Protein AF-A0A182YSW4-F1 (afdb_monomer)

Secondary structure (DSSP, 8-state):
-----PPPP--PPP----PPPPPHHHHHTT---------SS-TT-----

Structure (mmCIF, N/CA/C/O backbone):
data_AF-A0A182YSW4-F1
#
_entry.id   AF-A0A182YSW4-F1
#
loop_
_atom_site.group_PDB
_atom_site.id
_atom_site.type_symbol
_atom_site.label_atom_id
_atom_site.label_alt_id
_atom_site.label_comp_id
_atom_site.label_asym_id
_atom_site.label_entity_id
_atom_site.label_seq_id
_atom_site.pdbx_PDB_ins_code
_atom_site.Cartn_x
_atom_site.Cartn_y
_atom_site.Cartn_z
_atom_site.occupancy
_atom_site.B_iso_or_equiv
_atom_site.auth_seq_id
_atom_site.auth_comp_id
_atom_site.auth_asym_id
_atom_site.auth_atom_id
_atom_site.pdbx_PDB_model_num
ATOM 1 N N . MET A 1 1 ? 27.807 -9.686 -44.718 1.00 41.69 1 MET A N 1
ATOM 2 C CA . MET A 1 1 ? 27.504 -8.881 -43.518 1.00 41.69 1 MET A CA 1
ATOM 3 C C . MET A 1 1 ? 26.080 -9.202 -43.109 1.00 41.69 1 MET A C 1
ATOM 5 O O . MET A 1 1 ? 25.145 -8.780 -43.775 1.00 41.69 1 MET A O 1
ATOM 9 N N . SER A 1 2 ? 25.929 -10.082 -42.124 1.00 47.38 2 SER A N 1
ATOM 10 C CA . SER A 1 2 ? 24.642 -10.504 -41.570 1.00 47.38 2 SER A CA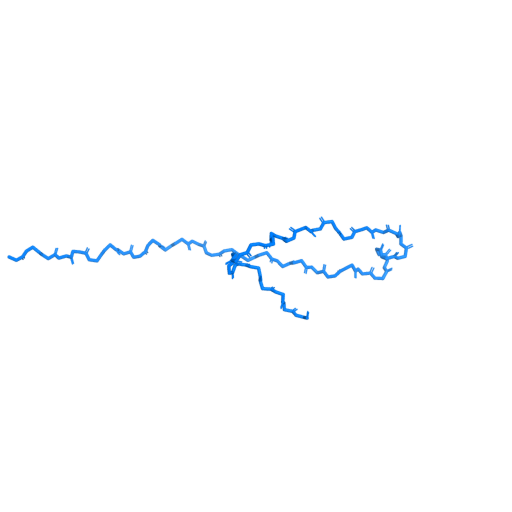 1
ATOM 11 C C . SER A 1 2 ? 23.989 -9.317 -40.867 1.00 47.38 2 SER A C 1
ATOM 13 O O . SER A 1 2 ? 24.534 -8.809 -39.891 1.00 47.38 2 SER A O 1
ATOM 15 N N . GLY A 1 3 ? 22.855 -8.854 -41.398 1.00 55.88 3 GLY A N 1
ATOM 16 C CA . GLY A 1 3 ? 22.045 -7.822 -40.764 1.00 55.88 3 GLY A CA 1
ATOM 17 C C . GLY A 1 3 ? 21.604 -8.305 -39.390 1.00 55.88 3 GLY A C 1
ATOM 18 O O . GLY A 1 3 ? 20.882 -9.298 -39.281 1.00 55.88 3 GLY A O 1
ATOM 19 N N . VAL A 1 4 ? 22.068 -7.618 -38.350 1.00 58.94 4 VAL A N 1
ATOM 20 C CA . VAL A 1 4 ? 21.513 -7.742 -37.007 1.00 58.94 4 VAL A CA 1
ATOM 21 C C . VAL A 1 4 ? 20.079 -7.238 -37.119 1.00 58.94 4 VAL A C 1
ATOM 23 O O . VAL A 1 4 ? 19.846 -6.038 -37.223 1.00 58.94 4 VAL A O 1
ATOM 26 N N . ARG A 1 5 ? 19.114 -8.156 -37.215 1.00 61.72 5 ARG A N 1
ATOM 27 C CA . ARG A 1 5 ? 17.708 -7.806 -37.021 1.00 61.72 5 ARG A CA 1
ATOM 28 C C . ARG A 1 5 ? 17.606 -7.341 -35.574 1.00 61.72 5 ARG A C 1
ATOM 30 O O . ARG A 1 5 ? 17.824 -8.153 -34.678 1.00 61.72 5 ARG A O 1
ATOM 37 N N . GLU A 1 6 ? 17.335 -6.056 -35.359 1.00 59.75 6 GLU A N 1
ATOM 38 C CA . GLU A 1 6 ? 16.838 -5.589 -34.069 1.00 59.75 6 GLU A CA 1
ATOM 39 C C . GLU A 1 6 ? 15.643 -6.471 -33.722 1.00 59.75 6 GLU A C 1
ATOM 41 O O . GLU A 1 6 ? 14.665 -6.551 -34.469 1.00 59.75 6 GLU A O 1
ATOM 46 N N . ILE A 1 7 ? 15.776 -7.223 -32.634 1.00 64.62 7 ILE A N 1
ATOM 47 C CA . ILE A 1 7 ? 14.645 -7.913 -32.037 1.00 64.62 7 ILE A CA 1
ATOM 48 C C . ILE A 1 7 ? 13.719 -6.766 -31.623 1.00 64.62 7 ILE A C 1
ATOM 50 O O . ILE A 1 7 ? 14.175 -5.929 -30.839 1.00 64.62 7 ILE A O 1
ATOM 54 N N . PRO A 1 8 ? 12.497 -6.641 -32.177 1.00 61.97 8 PRO A N 1
ATOM 55 C CA . PRO A 1 8 ? 11.568 -5.621 -31.714 1.00 61.97 8 PRO A CA 1
ATOM 56 C C . PRO A 1 8 ? 11.474 -5.794 -30.203 1.00 61.97 8 PRO A C 1
ATOM 58 O O . PRO A 1 8 ? 11.174 -6.895 -29.738 1.00 61.97 8 PRO A O 1
ATOM 61 N N . ALA A 1 9 ? 11.872 -4.754 -29.463 1.00 66.69 9 ALA A N 1
ATOM 62 C CA . ALA A 1 9 ? 11.894 -4.784 -28.010 1.00 66.69 9 ALA A CA 1
ATOM 63 C C . ALA A 1 9 ? 10.553 -5.348 -27.543 1.00 66.69 9 ALA A C 1
ATOM 65 O O . ALA A 1 9 ? 9.516 -4.887 -28.016 1.00 66.69 9 ALA A O 1
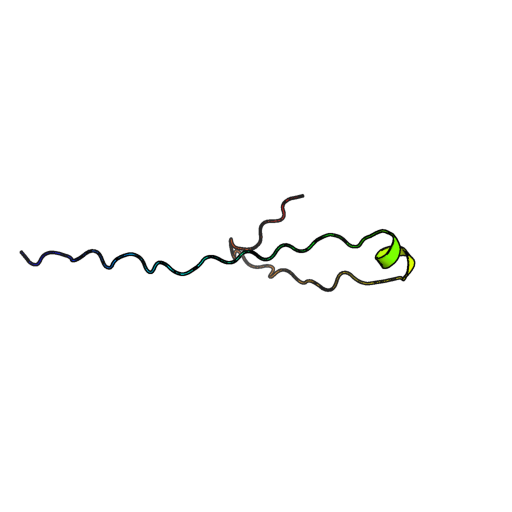ATOM 66 N N . GLU A 1 10 ? 10.579 -6.393 -26.714 1.00 68.88 10 GLU A N 1
ATOM 67 C CA . GLU A 1 10 ? 9.363 -7.061 -26.258 1.00 68.88 10 GLU A CA 1
ATOM 68 C C . GLU A 1 10 ? 8.402 -6.012 -25.683 1.00 68.88 10 GLU A C 1
ATOM 70 O O . GLU A 1 10 ? 8.640 -5.464 -24.603 1.00 68.88 10 GLU A O 1
ATOM 75 N N . ASP A 1 11 ? 7.332 -5.702 -26.423 1.00 74.44 11 ASP A N 1
ATOM 76 C CA . ASP A 1 11 ? 6.3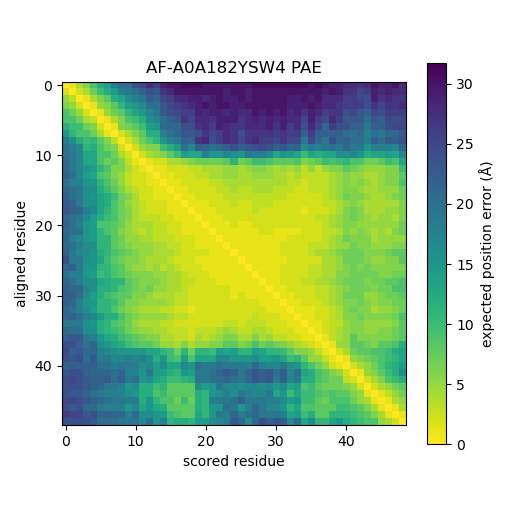45 -4.681 -26.063 1.00 74.44 11 ASP A CA 1
ATOM 77 C C . ASP A 1 11 ? 5.377 -5.255 -25.026 1.00 74.44 11 ASP A C 1
ATOM 79 O O . ASP A 1 11 ? 4.206 -5.551 -25.270 1.00 74.44 11 ASP A O 1
ATOM 83 N N . SER A 1 12 ? 5.937 -5.541 -23.854 1.00 83.62 12 SER A N 1
ATOM 84 C CA . SER A 1 12 ? 5.192 -6.062 -22.722 1.00 83.62 12 SER A CA 1
ATOM 85 C C . SER A 1 12 ? 4.331 -4.953 -22.135 1.00 83.62 12 SER A C 1
ATOM 87 O O . SER A 1 12 ? 4.841 -3.899 -21.741 1.00 83.62 12 SER A O 1
ATOM 89 N N . ILE A 1 13 ? 3.034 -5.234 -22.002 1.00 85.06 13 ILE A N 1
ATOM 90 C CA . ILE A 1 13 ? 2.072 -4.355 -21.333 1.00 85.06 13 ILE A CA 1
ATOM 91 C C . ILE A 1 13 ? 2.617 -3.958 -19.957 1.00 85.06 13 ILE A C 1
ATOM 93 O O . ILE A 1 13 ? 2.963 -4.807 -19.133 1.00 85.06 13 ILE A O 1
ATOM 97 N N . LYS A 1 14 ? 2.671 -2.650 -19.698 1.00 83.75 14 LYS A N 1
ATOM 98 C CA . LYS A 1 14 ? 3.060 -2.099 -18.397 1.00 83.75 14 LYS A CA 1
ATOM 99 C C . LYS A 1 14 ? 1.828 -1.977 -17.503 1.00 83.75 14 LYS A C 1
ATOM 101 O O . LYS A 1 14 ? 0.801 -1.454 -17.925 1.00 83.75 14 LYS A O 1
ATOM 106 N N . VAL A 1 15 ? 1.942 -2.440 -16.261 1.00 83.75 15 VAL A N 1
ATOM 107 C CA . VAL A 1 15 ? 0.878 -2.377 -15.248 1.00 83.75 15 VAL A CA 1
ATOM 108 C C . VAL A 1 15 ? 1.401 -1.623 -14.035 1.00 83.75 15 VAL A C 1
ATOM 110 O O . VAL A 1 15 ? 2.530 -1.844 -13.605 1.00 83.75 15 VAL A O 1
ATOM 113 N N . VAL A 1 16 ? 0.572 -0.740 -13.481 1.00 84.69 16 VAL A N 1
ATOM 114 C CA . VAL A 1 16 ? 0.890 0.035 -12.279 1.00 84.69 16 VAL A CA 1
ATOM 115 C C . VAL A 1 16 ? -0.113 -0.307 -11.184 1.00 84.69 16 VAL A C 1
ATOM 117 O O . VAL A 1 16 ? -1.322 -0.271 -11.409 1.00 84.69 16 VAL A O 1
ATOM 120 N N . CYS A 1 17 ? 0.390 -0.590 -9.984 1.00 86.12 17 CYS A N 1
ATOM 121 C CA . CYS A 1 17 ? -0.422 -0.741 -8.780 1.00 86.12 17 CYS A CA 1
ATOM 122 C C . CYS A 1 17 ? -0.328 0.539 -7.942 1.00 86.12 17 CYS A C 1
ATOM 124 O O . CYS A 1 17 ? 0.770 0.971 -7.599 1.00 86.12 17 CYS A O 1
ATOM 126 N N . ARG A 1 18 ? -1.472 1.136 -7.580 1.00 87.81 18 ARG A N 1
ATOM 127 C CA . ARG A 1 18 ? -1.536 2.318 -6.706 1.00 87.81 18 ARG A CA 1
ATOM 128 C C . ARG A 1 18 ? -2.332 1.999 -5.447 1.00 87.81 18 ARG A C 1
ATOM 130 O O . ARG A 1 18 ? -3.549 1.844 -5.501 1.00 87.81 18 AR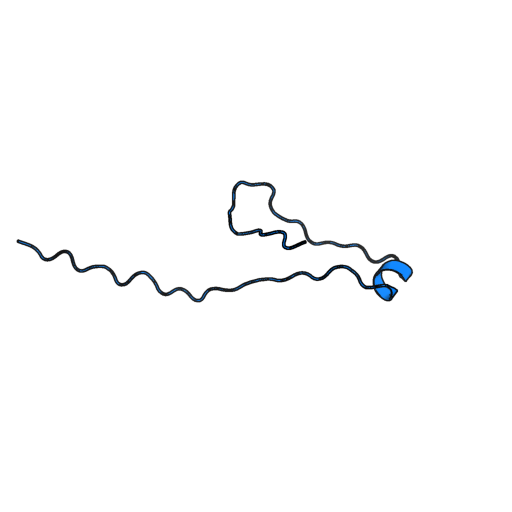G A O 1
ATOM 137 N N . PHE A 1 19 ? -1.647 1.958 -4.311 1.00 89.88 19 PHE A N 1
ATOM 138 C CA . PHE A 1 19 ? -2.286 1.832 -3.006 1.00 89.88 19 PHE A CA 1
ATOM 139 C C . PHE A 1 19 ? -2.596 3.223 -2.455 1.00 89.88 19 PHE A C 1
ATOM 141 O O . PHE A 1 19 ? -1.723 4.088 -2.420 1.00 89.88 19 PHE A O 1
ATOM 148 N N . ARG A 1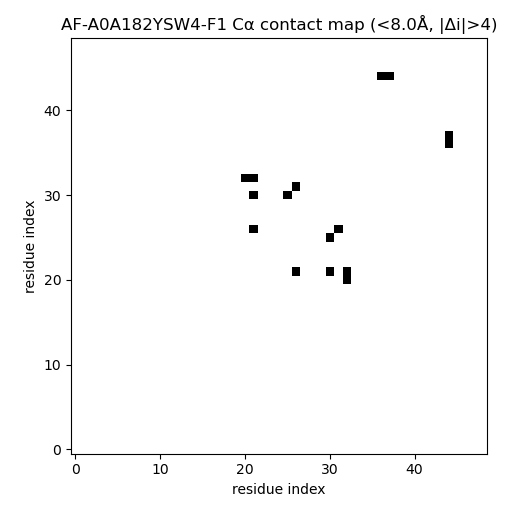 20 ? -3.849 3.454 -2.054 1.00 91.12 20 ARG A N 1
ATOM 149 C CA . ARG A 1 20 ? -4.230 4.672 -1.331 1.00 91.12 20 ARG A CA 1
ATOM 150 C C . ARG A 1 20 ? -3.931 4.522 0.168 1.00 91.12 20 ARG A C 1
ATOM 152 O O . ARG A 1 20 ? -3.920 3.390 0.656 1.00 91.12 20 ARG A O 1
ATOM 159 N N . PRO A 1 21 ? -3.766 5.632 0.902 1.00 92.44 21 PRO A N 1
ATOM 160 C CA . PRO A 1 21 ? -3.844 5.617 2.357 1.00 92.44 21 PRO A CA 1
ATOM 161 C C . PRO A 1 21 ? -5.191 5.070 2.847 1.00 92.44 21 PRO A C 1
ATOM 163 O O . PRO A 1 21 ? -6.179 5.034 2.095 1.00 92.44 21 PRO A O 1
ATOM 166 N N . LEU A 1 22 ? -5.227 4.669 4.117 1.00 95.75 22 LEU A N 1
ATOM 167 C CA . LEU A 1 22 ? -6.488 4.412 4.806 1.00 95.75 22 LEU A CA 1
ATOM 168 C C . LEU A 1 22 ? -7.316 5.702 4.841 1.00 95.75 22 LEU A C 1
ATOM 170 O O . LEU A 1 22 ? -6.768 6.801 4.860 1.00 95.75 22 LEU A O 1
ATOM 174 N N . ASN A 1 23 ? -8.633 5.563 4.779 1.00 95.94 23 ASN A N 1
ATOM 175 C CA . ASN A 1 23 ? -9.548 6.680 4.976 1.00 95.94 23 ASN A CA 1
ATOM 176 C C . ASN A 1 23 ? -9.957 6.792 6.454 1.00 95.94 23 ASN A C 1
ATOM 178 O O . ASN A 1 23 ? -9.794 5.844 7.222 1.00 95.94 23 ASN A O 1
ATOM 182 N N . ASP A 1 24 ? -10.566 7.916 6.827 1.00 97.88 24 ASP A N 1
ATOM 183 C CA . ASP A 1 24 ? -10.970 8.209 8.208 1.00 97.88 24 ASP A CA 1
ATOM 184 C C . ASP A 1 24 ? -11.847 7.109 8.831 1.00 97.88 24 ASP A C 1
ATOM 186 O O . ASP A 1 24 ? -11.710 6.781 10.008 1.00 97.88 24 ASP A O 1
ATOM 190 N N . SER A 1 25 ? -12.742 6.497 8.045 1.00 97.94 25 SER A N 1
ATOM 191 C CA . SER A 1 25 ? -13.602 5.411 8.528 1.00 97.94 25 SER A CA 1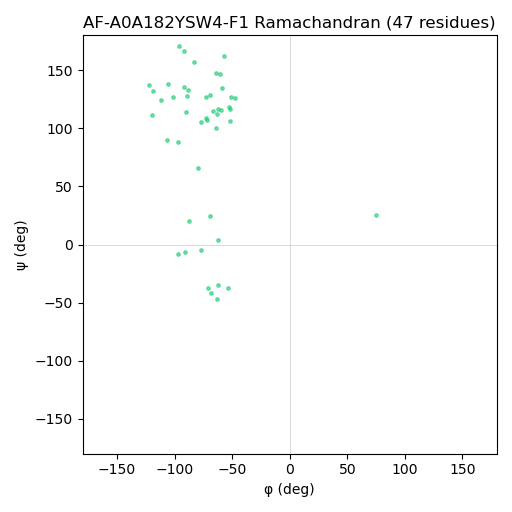
ATOM 192 C C . SER A 1 25 ? -12.815 4.126 8.783 1.00 97.94 25 SER A C 1
ATOM 194 O O . SER A 1 25 ? -13.138 3.388 9.714 1.00 97.94 25 SER A O 1
ATOM 196 N N . GLU A 1 26 ? -11.821 3.827 7.949 1.00 97.56 26 GLU A N 1
ATOM 197 C CA . GLU A 1 26 ? -10.948 2.666 8.101 1.00 97.56 26 GLU A CA 1
ATOM 198 C C . GLU A 1 26 ? -10.049 2.829 9.324 1.00 97.56 26 GLU A C 1
ATOM 200 O O . GLU A 1 26 ? -9.901 1.876 10.091 1.00 97.56 26 GLU A O 1
ATOM 205 N N . GLU A 1 27 ? -9.515 4.031 9.542 1.00 96.69 27 GLU A N 1
ATOM 206 C CA . GLU A 1 27 ? -8.741 4.366 10.739 1.00 96.69 27 GLU A CA 1
ATOM 207 C C . GLU A 1 27 ? -9.598 4.273 12.008 1.00 96.69 27 GLU A C 1
ATOM 209 O O . GLU A 1 27 ? -9.200 3.609 12.967 1.00 96.69 27 GLU A O 1
ATOM 214 N N . LEU A 1 28 ? -10.811 4.842 11.993 1.00 97.19 28 LEU A N 1
ATOM 215 C CA . LEU A 1 28 ? -11.740 4.798 13.128 1.00 97.19 28 LEU A CA 1
ATOM 216 C C . LEU A 1 28 ? -12.161 3.365 13.488 1.00 97.19 28 LEU A C 1
ATOM 218 O O . LEU A 1 28 ? -12.328 3.041 14.663 1.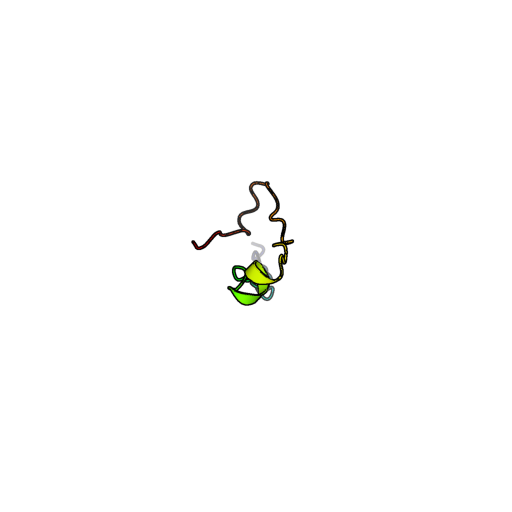00 97.19 28 LEU A O 1
ATOM 222 N N . ALA A 1 29 ? -12.302 2.492 12.488 1.00 97.31 29 ALA A N 1
ATOM 223 C CA . ALA A 1 29 ? -12.604 1.076 12.686 1.00 97.31 29 ALA A CA 1
ATOM 224 C C . ALA A 1 29 ? -11.386 0.240 13.137 1.00 97.31 29 ALA A C 1
ATOM 2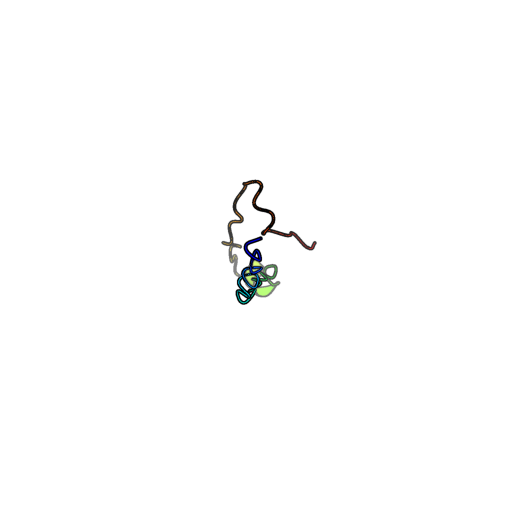26 O O . ALA A 1 29 ? -11.531 -0.956 13.398 1.00 97.31 29 ALA A O 1
ATOM 227 N N . GLY A 1 30 ? -10.187 0.830 13.217 1.00 96.94 30 GLY A N 1
ATOM 228 C CA . GLY A 1 30 ? -8.953 0.128 13.584 1.00 96.94 30 GLY A CA 1
ATOM 229 C C . GLY A 1 30 ? -8.387 -0.758 12.469 1.00 96.94 30 GLY A C 1
ATOM 230 O O . GLY A 1 30 ? -7.685 -1.738 12.745 1.00 96.94 30 GLY A O 1
ATOM 231 N N . SER A 1 31 ? -8.696 -0.443 11.209 1.00 97.19 31 SER A N 1
ATOM 232 C CA . SER A 1 31 ? -8.165 -1.160 10.047 1.00 97.19 31 SER A CA 1
ATOM 233 C C . SER A 1 31 ? -6.653 -0.987 9.953 1.00 97.19 31 SER A C 1
ATOM 235 O O . SER A 1 31 ? -6.097 0.051 10.306 1.00 97.19 31 SER A O 1
ATOM 237 N N . LYS A 1 32 ? -5.964 -2.013 9.452 1.00 95.12 32 LYS A N 1
ATOM 238 C CA . LYS A 1 32 ? -4.506 -1.992 9.302 1.00 95.12 32 LYS A CA 1
ATOM 239 C C . LYS A 1 32 ? -4.132 -1.828 7.840 1.00 95.12 32 LYS A C 1
ATOM 241 O O . LYS A 1 32 ? -4.684 -2.505 6.976 1.00 95.12 32 LYS A O 1
ATOM 246 N N . PHE A 1 33 ? -3.135 -0.993 7.574 1.00 93.62 33 PHE A N 1
ATOM 247 C CA . PHE A 1 33 ? -2.482 -0.962 6.274 1.00 93.62 33 PHE A CA 1
ATOM 248 C C . PHE A 1 33 ? -1.604 -2.216 6.136 1.00 93.62 33 PHE A C 1
ATOM 250 O O . PHE A 1 33 ? -0.611 -2.369 6.844 1.00 93.62 33 PHE A O 1
ATOM 257 N N . VAL A 1 34 ? -2.013 -3.157 5.280 1.00 93.00 34 VAL A N 1
ATOM 258 C CA . VAL A 1 34 ? -1.387 -4.494 5.179 1.00 93.00 34 VAL A CA 1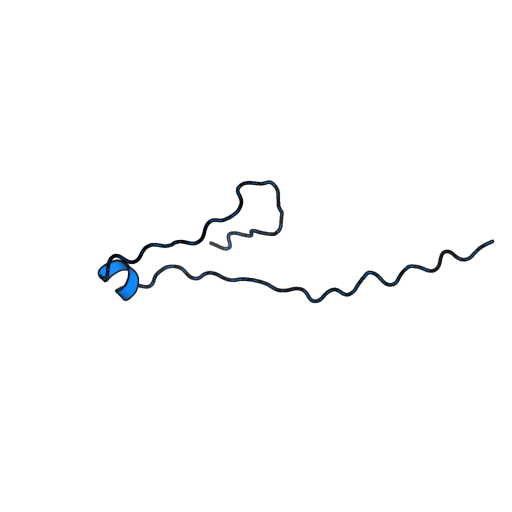
ATOM 259 C C . VAL A 1 34 ? -0.356 -4.622 4.058 1.00 93.00 34 VAL A C 1
ATOM 261 O O . VAL A 1 34 ? 0.327 -5.644 3.970 1.00 93.00 34 VAL A O 1
ATOM 264 N N . VAL A 1 35 ? -0.245 -3.615 3.192 1.00 89.19 35 VAL A N 1
ATOM 265 C CA . VAL A 1 35 ? 0.654 -3.654 2.035 1.00 89.19 35 VAL A CA 1
ATOM 266 C C . VAL A 1 35 ? 2.098 -3.600 2.520 1.00 89.19 35 VAL A C 1
ATOM 268 O O . VAL A 1 35 ? 2.474 -2.722 3.295 1.00 89.19 35 VAL A O 1
ATOM 271 N N . LYS A 1 36 ? 2.909 -4.547 2.050 1.00 84.62 36 LYS A N 1
ATOM 272 C CA . LYS A 1 36 ? 4.352 -4.582 2.286 1.00 84.62 36 LYS A CA 1
ATOM 273 C C . LYS A 1 36 ? 5.055 -4.316 0.968 1.00 84.62 36 LYS A C 1
ATOM 275 O O . LYS A 1 36 ? 4.816 -5.030 -0.003 1.00 84.62 36 LYS A O 1
ATOM 280 N N . PHE A 1 37 ? 5.919 -3.313 0.956 1.00 82.00 37 PHE A N 1
ATOM 281 C CA . PHE A 1 37 ? 6.767 -3.025 -0.190 1.00 82.00 37 PHE A CA 1
ATOM 282 C C . PHE A 1 37 ? 8.097 -3.773 -0.029 1.00 82.00 37 PHE A C 1
ATOM 284 O O . PHE A 1 37 ? 8.642 -3.793 1.081 1.00 82.00 37 PHE A O 1
ATOM 291 N N . PRO A 1 38 ? 8.606 -4.428 -1.085 1.00 80.81 38 PRO A N 1
ATOM 292 C CA . PRO A 1 38 ? 9.907 -5.080 -1.037 1.00 80.81 38 PRO A CA 1
ATOM 293 C C . PRO A 1 38 ? 10.996 -4.053 -0.706 1.00 80.81 38 PRO A C 1
ATOM 295 O O . PRO A 1 38 ? 11.028 -2.960 -1.260 1.00 80.81 38 PRO A O 1
ATOM 298 N N . SER A 1 39 ? 11.892 -4.401 0.217 1.00 68.25 39 SER A N 1
ATOM 299 C CA . SER A 1 39 ? 12.957 -3.513 0.715 1.00 68.25 39 SER A CA 1
ATOM 300 C C . SER A 1 39 ? 14.246 -3.563 -0.126 1.00 68.25 39 SER A C 1
ATOM 302 O O . SER A 1 39 ? 15.318 -3.236 0.376 1.00 68.25 39 SER A O 1
ATOM 304 N N . GLY A 1 40 ? 14.166 -4.027 -1.376 1.00 67.12 40 GLY A N 1
ATOM 305 C CA . GLY A 1 40 ? 15.308 -4.172 -2.284 1.00 67.12 40 GLY A CA 1
ATOM 306 C C . GLY A 1 40 ? 15.483 -2.978 -3.233 1.00 67.12 40 GLY A C 1
ATOM 307 O O . GLY A 1 40 ? 14.578 -2.154 -3.341 1.00 67.12 40 GLY A O 1
ATOM 308 N N . PRO A 1 41 ? 16.603 -2.903 -3.977 1.00 60.44 41 PRO A N 1
ATOM 309 C CA . PRO A 1 41 ? 16.857 -1.892 -5.016 1.00 60.44 41 PRO A CA 1
ATOM 310 C C . PRO A 1 41 ? 15.961 -2.064 -6.261 1.00 60.44 41 PRO A C 1
ATOM 312 O O . PRO A 1 41 ? 16.329 -1.675 -7.365 1.00 60.44 41 PRO A O 1
ATOM 315 N N . GLU A 1 42 ? 14.797 -2.694 -6.112 1.00 61.19 42 GLU A N 1
ATOM 316 C CA . GLU A 1 42 ? 13.845 -2.870 -7.195 1.00 61.19 42 GLU A CA 1
ATOM 317 C C . GLU A 1 42 ? 13.199 -1.515 -7.498 1.00 61.19 42 GLU A C 1
ATOM 319 O O . GLU A 1 42 ? 12.357 -1.027 -6.745 1.00 61.19 42 GLU A O 1
ATOM 324 N N . GLU A 1 43 ? 13.575 -0.920 -8.630 1.00 57.94 43 GLU A N 1
ATOM 325 C CA . GLU A 1 43 ? 13.147 0.415 -9.087 1.00 57.94 43 GLU A CA 1
ATOM 326 C C . GLU A 1 43 ? 11.630 0.550 -9.350 1.00 57.94 43 GLU A C 1
ATOM 328 O O . GLU A 1 43 ? 11.149 1.586 -9.802 1.00 57.94 43 GLU A O 1
ATOM 333 N N . ASN A 1 44 ? 10.850 -0.496 -9.067 1.00 62.72 44 ASN A N 1
ATOM 334 C CA . ASN A 1 44 ? 9.422 -0.581 -9.365 1.00 62.72 44 ASN A CA 1
ATOM 335 C C . ASN A 1 44 ? 8.516 -0.075 -8.229 1.00 62.72 44 ASN A C 1
ATOM 337 O O . ASN A 1 44 ? 7.301 0.004 -8.413 1.00 62.72 44 ASN A O 1
ATOM 341 N N . CYS A 1 45 ? 9.068 0.266 -7.060 1.00 61.31 45 CYS A N 1
ATOM 342 C CA . CYS A 1 45 ? 8.306 0.807 -5.931 1.00 61.31 45 CYS A CA 1
ATOM 343 C C . CYS A 1 45 ? 8.586 2.307 -5.758 1.00 61.31 45 CYS A C 1
ATOM 345 O O . CYS A 1 45 ? 9.494 2.698 -5.031 1.00 61.31 45 CYS A O 1
ATOM 347 N N . LEU A 1 46 ? 7.795 3.158 -6.418 1.00 62.78 46 LEU A N 1
ATOM 348 C CA . LEU A 1 46 ? 7.851 4.611 -6.236 1.00 62.78 46 LEU A CA 1
ATOM 349 C C . LEU A 1 46 ? 6.881 5.036 -5.120 1.00 62.78 46 LEU A C 1
ATOM 351 O O . LEU A 1 46 ? 5.664 4.942 -5.291 1.00 62.78 46 LEU A O 1
ATOM 355 N N . SER A 1 47 ? 7.398 5.546 -3.998 1.00 59.94 47 SER A N 1
ATOM 356 C CA . SER A 1 47 ? 6.584 6.312 -3.043 1.00 59.94 47 SER A CA 1
ATOM 357 C C . SER A 1 47 ? 6.360 7.715 -3.602 1.00 59.94 47 SER A C 1
ATOM 359 O O . SER A 1 47 ? 7.273 8.536 -3.618 1.00 59.94 47 SER A O 1
ATOM 361 N N . ILE A 1 48 ? 5.152 7.988 -4.096 1.00 57.00 48 ILE A N 1
ATOM 362 C CA . ILE A 1 48 ? 4.729 9.335 -4.499 1.00 57.00 48 ILE A CA 1
ATOM 363 C C . ILE A 1 48 ? 3.951 9.934 -3.323 1.00 57.00 48 ILE A C 1
ATOM 365 O O . ILE A 1 48 ? 2.734 9.753 -3.235 1.00 57.00 48 ILE A O 1
ATOM 369 N N . GLY A 1 49 ? 4.664 10.589 -2.403 1.00 49.41 49 GLY A N 1
ATOM 370 C CA . GLY A 1 49 ? 4.101 11.223 -1.205 1.00 49.41 49 GLY A CA 1
ATOM 371 C C . GLY A 1 49 ? 5.082 11.256 -0.050 1.00 49.41 49 GLY A C 1
ATOM 372 O O . GLY A 1 49 ? 5.319 10.169 0.517 1.00 49.41 49 GLY A O 1
#

Solvent-accessible surface area (backbone atoms only — not comparable to full-atom values): 3862 Å² total; per-residue (Å²): 134,85,78,80,71,76,70,76,72,82,86,68,87,84,84,85,87,83,84,76,80,83,50,74,69,42,53,74,70,66,58,75,90,79,86,78,79,82,92,60,93,61,89,83,75,78,81,88,125

Organism: Anopheles stephensi (NCBI:txid30069)

Sequence (49 aa):
MSGVREIPAEDSIKVVCRFRPLNDSEELAGSKFVVKFPSGPEENCLSIG

Mean predicted aligned error: 10.82 Å

Foldseek 3Di:
DDDPPDPPPPPDDDDADDDDDDDPVCVVVVHDDPDDDDPDPPPRDDDPD

pLDDT: mean 77.29, std 16.5, range [41.69, 97.94]

Radius of gyration: 20.08 Å; Cα contacts (8 Å, |Δi|>4): 8; chains: 1; bounding box: 41×22×57 Å